Protein AF-S6TGN7-F1 (afdb_monomer)

pLDDT: mean 93.45, std 7.64, range [60.44, 98.62]

Foldseek 3Di:
DEEEAEEQAQLPPVPDPVSVVVLVVLQVCLVVVYAYEYEYQHCDDDDPVSCVSRVVSHPYYHYHHHDDCPDPVNVD

Secondary structure (DSSP, 8-state):
-EEEEEESS---S--SHHHHHHHHHHHHHHTTT-EEEEEEEESS---HHHHHHHGGG-SEEEEEE---TT-HHHH-

Radius of gyration: 13.27 Å; Cα contacts (8 Å, |Δi|>4): 112; chains: 1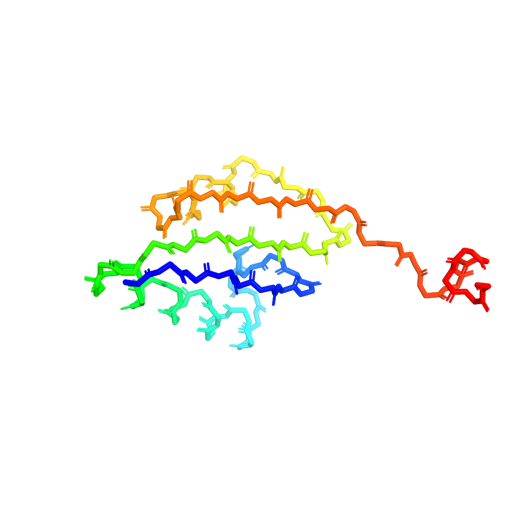; bounding box: 26×31×36 Å

Solvent-accessible surface area (backbone atoms only — not comparable to full-atom values): 4440 Å² total; per-residue (Å²): 96,81,42,83,44,80,38,78,44,69,36,55,74,65,84,42,74,66,25,41,50,52,41,52,51,47,48,57,42,27,75,72,64,34,42,28,36,41,39,25,38,16,84,64,82,89,48,69,68,48,45,66,74,46,52,88,47,40,76,39,83,44,80,42,82,42,76,60,86,87,35,68,85,69,78,108

Organism: NCBI:txid1194404

Mean predicted aligned error: 3.64 Å

Sequence (76 aa):
MRILWTLPYLPWPTTSGGKTREYHLLRNLAARGHRITLLVQSKTALDENTRSALEPWLERLIVIERRPLSSLRTLL

Nearest PDB structures (foldseek):
  6jel-assembly2_B  TM=6.099E-01  e=1.763E-01  Phytolacca americana
  3dzc-assembly1_B  TM=5.303E-01  e=1.026E-01  Vibrio cholerae
  6jel-assembly1_A  TM=6.136E-01  e=2.473E-01  Phytolacca americana
  8bz8-assembly3_E  TM=5.011E-01  e=6.828E-01  Listeria monocytogenes
  7zs9-assembly1_4  TM=5.489E-01  e=1.762E+00  Saccharomyces cerevisiae

Structure (mmCIF, N/CA/C/O backbone):
data_AF-S6TGN7-F1
#
_entry.id   AF-S6TGN7-F1
#
loop_
_atom_site.group_PDB
_atom_site.id
_atom_site.type_symbol
_atom_site.label_atom_id
_atom_site.label_alt_id
_atom_site.label_comp_id
_atom_site.label_asym_id
_atom_site.label_entity_id
_atom_site.label_seq_id
_atom_site.pdbx_PDB_ins_code
_atom_site.Cartn_x
_atom_site.Cartn_y
_atom_site.Ca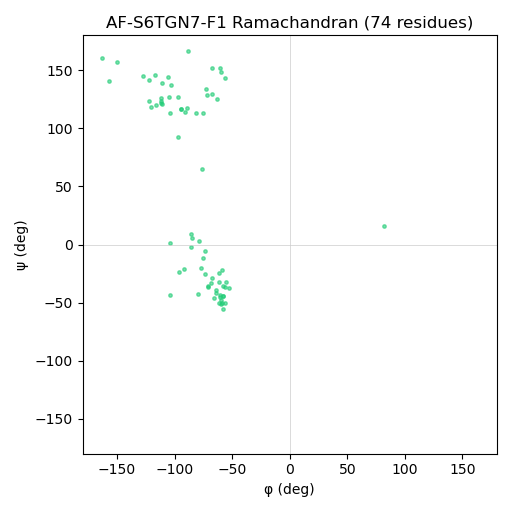rtn_z
_atom_site.occupancy
_atom_site.B_iso_or_equiv
_atom_site.auth_seq_id
_a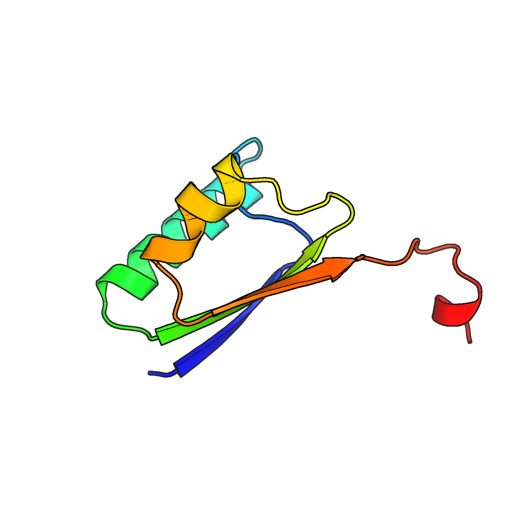tom_site.auth_comp_id
_atom_site.auth_asym_id
_atom_site.auth_atom_id
_atom_site.pdbx_PDB_model_num
ATOM 1 N N . MET A 1 1 ? -13.434 -1.567 10.121 1.00 95.94 1 MET A N 1
ATOM 2 C CA . MET A 1 1 ? -13.714 -2.640 9.125 1.00 95.94 1 MET A CA 1
ATOM 3 C C . MET A 1 1 ? -12.403 -3.175 8.562 1.00 95.94 1 MET A C 1
ATOM 5 O O . MET A 1 1 ? -11.408 -2.461 8.659 1.00 95.94 1 MET A O 1
ATOM 9 N N . ARG A 1 2 ? -12.395 -4.384 7.985 1.00 97.69 2 ARG A N 1
ATOM 10 C CA . ARG A 1 2 ? -11.234 -4.942 7.269 1.00 97.69 2 ARG A CA 1
ATOM 11 C C . ARG A 1 2 ? -11.407 -4.706 5.771 1.00 97.69 2 ARG A C 1
ATOM 13 O O . ARG A 1 2 ? -12.465 -5.029 5.240 1.00 97.69 2 ARG A O 1
ATOM 20 N N . ILE A 1 3 ? -10.409 -4.115 5.125 1.00 98.06 3 ILE A N 1
ATOM 21 C CA . ILE A 1 3 ? -10.451 -3.739 3.708 1.00 98.06 3 ILE A CA 1
ATOM 22 C C . ILE A 1 3 ? -9.291 -4.423 2.994 1.00 98.06 3 ILE A C 1
ATOM 24 O O . ILE A 1 3 ? -8.135 -4.225 3.362 1.00 98.06 3 ILE A O 1
ATOM 28 N N . LEU A 1 4 ? -9.599 -5.198 1.956 1.00 98.06 4 LEU A N 1
ATOM 29 C CA . LEU A 1 4 ? -8.613 -5.582 0.954 1.00 98.06 4 LEU A CA 1
ATOM 30 C C . LEU A 1 4 ? -8.627 -4.519 -0.141 1.00 98.06 4 LEU A C 1
ATOM 32 O O . LEU A 1 4 ? -9.643 -4.331 -0.807 1.00 98.06 4 LEU A O 1
ATOM 36 N N . TRP A 1 5 ? -7.506 -3.835 -0.322 1.00 97.69 5 TRP A N 1
ATOM 37 C CA . TRP A 1 5 ? -7.354 -2.821 -1.354 1.00 97.69 5 TRP A CA 1
ATOM 38 C C . TRP A 1 5 ? -6.370 -3.308 -2.401 1.00 97.69 5 TRP A C 1
ATOM 40 O O . TRP A 1 5 ? -5.221 -3.607 -2.086 1.00 97.69 5 TRP A O 1
ATOM 50 N N . THR A 1 6 ? -6.814 -3.390 -3.650 1.00 97.12 6 THR A N 1
ATOM 51 C CA . THR A 1 6 ? -5.980 -3.833 -4.766 1.00 97.12 6 THR A CA 1
ATOM 52 C C . THR A 1 6 ? -5.550 -2.654 -5.632 1.00 97.12 6 THR A C 1
ATOM 54 O O . THR A 1 6 ? -6.413 -1.916 -6.105 1.00 97.12 6 THR A O 1
ATOM 57 N N . LEU A 1 7 ? -4.249 -2.496 -5.889 1.00 95.19 7 LEU A N 1
ATOM 58 C CA . LEU A 1 7 ? -3.712 -1.460 -6.782 1.00 95.19 7 LEU A CA 1
ATOM 59 C C . LEU A 1 7 ? -2.781 -2.054 -7.856 1.00 95.19 7 LEU A C 1
ATOM 61 O O . LEU A 1 7 ? -2.026 -2.988 -7.576 1.00 95.19 7 LEU A O 1
ATOM 65 N N . PRO A 1 8 ? -2.763 -1.503 -9.084 1.00 93.19 8 PRO A N 1
ATOM 66 C CA . PRO A 1 8 ? -1.847 -1.935 -10.144 1.00 93.19 8 PRO A CA 1
ATOM 67 C C . PRO A 1 8 ? -0.467 -1.246 -10.079 1.00 93.19 8 PRO A C 1
ATOM 69 O O . PRO A 1 8 ? 0.306 -1.315 -11.039 1.00 93.19 8 PRO A O 1
ATOM 72 N N . TYR A 1 9 ? -0.188 -0.510 -8.998 1.00 93.25 9 TYR A N 1
ATOM 73 C CA . TYR A 1 9 ? 1.063 0.205 -8.739 1.00 93.25 9 TYR A CA 1
ATOM 74 C C . TYR A 1 9 ? 1.184 0.587 -7.257 1.00 93.25 9 TYR A C 1
ATOM 76 O O . TYR A 1 9 ? 0.185 0.661 -6.541 1.00 93.25 9 TYR A O 1
ATOM 84 N N . LEU A 1 10 ? 2.408 0.875 -6.808 1.00 95.44 10 LEU A N 1
ATOM 85 C CA . LEU A 1 10 ? 2.660 1.433 -5.478 1.00 95.44 10 LEU A CA 1
ATOM 86 C C . LEU A 1 10 ? 2.186 2.903 -5.429 1.00 95.44 10 LEU A C 1
ATOM 88 O O . LEU A 1 10 ? 2.552 3.682 -6.320 1.00 95.44 10 LEU A O 1
ATOM 92 N N . PRO A 1 11 ? 1.367 3.300 -4.43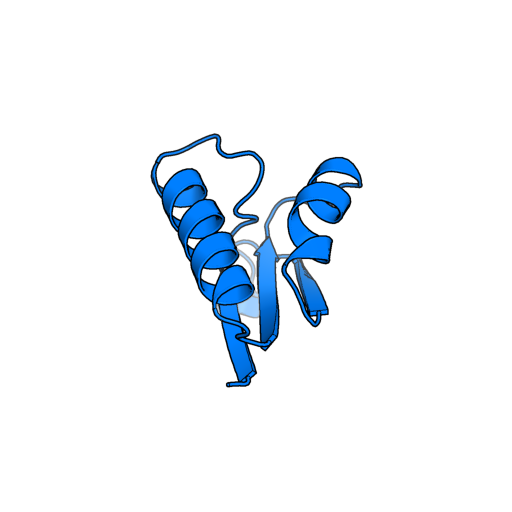3 1.00 95.81 11 PRO A N 1
ATOM 93 C CA . PRO A 1 11 ? 0.839 4.665 -4.335 1.00 95.81 11 PRO A CA 1
ATOM 94 C C . PRO A 1 11 ? 1.884 5.685 -3.843 1.00 95.81 11 PRO A C 1
ATOM 96 O O . PRO A 1 11 ? 1.663 6.887 -3.954 1.00 95.81 11 PRO A O 1
ATOM 99 N N . TRP A 1 12 ? 3.035 5.218 -3.352 1.00 96.25 12 TRP A N 1
ATOM 100 C CA . TRP A 1 12 ? 4.213 6.023 -3.030 1.00 96.25 12 TRP A CA 1
ATOM 101 C C . TRP A 1 12 ? 5.398 5.597 -3.919 1.00 96.25 12 TRP A C 1
ATOM 103 O O . TRP A 1 12 ? 5.483 4.412 -4.252 1.00 96.25 12 TRP A O 1
ATOM 113 N N . PRO A 1 13 ? 6.293 6.514 -4.332 1.00 95.50 13 PRO A N 1
ATOM 114 C CA . PRO A 1 13 ? 6.217 7.972 -4.177 1.00 95.50 13 PRO A CA 1
ATOM 115 C C . PRO A 1 13 ? 5.083 8.603 -5.001 1.00 95.50 13 PRO A C 1
ATOM 117 O O . PRO A 1 13 ? 4.699 8.081 -6.052 1.00 95.50 13 PRO A O 1
ATOM 120 N N . THR A 1 14 ? 4.549 9.741 -4.542 1.00 94.50 14 THR A N 1
ATOM 121 C CA . THR A 1 14 ? 3.417 10.460 -5.162 1.00 94.50 14 THR A CA 1
ATOM 122 C C . THR A 1 14 ? 3.834 11.229 -6.422 1.00 94.50 14 THR A C 1
ATOM 124 O O . THR A 1 14 ? 3.805 12.455 -6.474 1.00 94.50 14 THR A O 1
ATOM 127 N N . THR A 1 15 ? 4.254 10.498 -7.456 1.00 93.88 15 THR A N 1
ATOM 128 C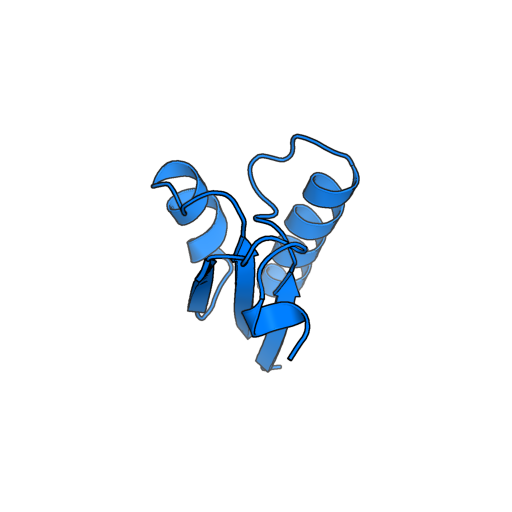 CA . THR A 1 15 ? 4.784 11.053 -8.717 1.00 93.88 15 THR A CA 1
ATOM 129 C C . THR A 1 15 ? 3.706 11.394 -9.749 1.00 93.88 15 THR A C 1
ATOM 131 O O . THR A 1 15 ? 4.024 11.830 -10.850 1.00 93.88 15 THR A O 1
ATOM 134 N N . SER A 1 16 ? 2.432 11.126 -9.456 1.00 94.62 16 SER A N 1
ATOM 135 C CA . SER A 1 16 ? 1.300 11.438 -10.333 1.00 94.62 16 SER A CA 1
ATOM 136 C C . SER A 1 16 ? 0.045 11.711 -9.509 1.00 94.62 16 SER A C 1
ATOM 138 O O . SER A 1 16 ? -0.079 11.214 -8.390 1.00 94.62 16 SER A O 1
ATOM 140 N N . GLY A 1 17 ? -0.921 12.441 -10.077 1.00 95.62 17 GLY A N 1
ATOM 141 C CA . GLY A 1 17 ? -2.175 12.763 -9.383 1.00 95.62 17 GLY A CA 1
ATOM 142 C C . GLY A 1 17 ? -2.944 11.527 -8.900 1.00 95.62 17 GLY A C 1
ATOM 143 O O . GLY A 1 17 ? -3.485 11.535 -7.797 1.00 95.62 17 GLY A O 1
ATOM 144 N N . GLY A 1 18 ? -2.923 10.436 -9.677 1.00 94.62 18 GLY A N 1
ATOM 145 C CA . GLY A 1 18 ? -3.507 9.154 -9.269 1.00 94.62 18 GLY A CA 1
ATOM 146 C C . GLY A 1 18 ? -2.839 8.588 -8.016 1.00 94.62 18 GLY A C 1
ATOM 147 O O . GLY A 1 18 ? -3.516 8.315 -7.031 1.00 94.62 18 GLY A O 1
ATOM 148 N N . LYS A 1 19 ? -1.502 8.510 -8.000 1.00 95.62 19 LYS A N 1
ATOM 149 C CA . LYS A 1 19 ? -0.748 8.052 -6.823 1.00 95.62 19 LYS A CA 1
ATOM 150 C C . LYS A 1 19 ? -0.987 8.936 -5.600 1.00 95.62 19 LYS A C 1
ATOM 152 O O . LYS A 1 19 ? -1.228 8.414 -4.517 1.00 95.62 19 LYS A O 1
ATOM 157 N N . THR A 1 20 ? -0.990 10.258 -5.782 1.00 97.12 20 THR A N 1
ATOM 158 C CA . THR A 1 20 ? -1.295 11.225 -4.718 1.00 97.12 20 THR A CA 1
ATOM 159 C C . THR A 1 20 ? -2.665 10.953 -4.104 1.00 97.12 20 THR A C 1
ATOM 161 O O . THR A 1 20 ? -2.782 10.822 -2.885 1.00 97.12 20 THR A O 1
ATOM 164 N N . ARG A 1 21 ? -3.702 10.805 -4.935 1.00 97.00 21 ARG A N 1
ATOM 165 C CA . ARG A 1 21 ? -5.061 10.512 -4.469 1.00 97.00 21 ARG A CA 1
ATOM 166 C C . ARG A 1 21 ? -5.123 9.201 -3.686 1.00 97.00 21 ARG A C 1
ATOM 168 O O . ARG A 1 21 ? -5.653 9.201 -2.578 1.00 97.00 21 ARG A O 1
ATOM 175 N N . GLU A 1 22 ? -4.589 8.114 -4.241 1.00 97.00 22 GLU A N 1
ATOM 176 C CA . GLU A 1 22 ? -4.615 6.795 -3.594 1.00 97.00 22 GLU A CA 1
ATOM 177 C C . GLU A 1 22 ? -3.872 6.818 -2.249 1.00 97.00 22 GLU A C 1
ATOM 179 O O . GLU A 1 22 ? -4.403 6.356 -1.240 1.00 97.00 22 GLU A O 1
ATOM 184 N N . TYR A 1 23 ? -2.687 7.436 -2.198 1.00 97.31 23 TYR A N 1
ATOM 185 C CA . TYR A 1 23 ? -1.896 7.563 -0.972 1.00 97.31 23 TYR A CA 1
ATOM 186 C C . TYR A 1 23 ? -2.647 8.319 0.134 1.00 97.31 23 TYR A C 1
ATOM 188 O O . TYR A 1 23 ? -2.725 7.855 1.275 1.00 97.31 23 TYR A O 1
ATOM 196 N N . HIS A 1 24 ? -3.245 9.469 -0.190 1.00 97.56 24 HIS A N 1
ATOM 197 C CA . HIS A 1 24 ? -3.990 10.251 0.797 1.00 97.56 24 HIS A CA 1
ATOM 198 C C . HIS A 1 24 ? -5.303 9.585 1.211 1.00 97.56 24 HIS A C 1
ATOM 200 O O . HIS A 1 24 ? -5.667 9.650 2.386 1.00 97.56 24 HIS A O 1
ATOM 206 N N . LEU A 1 25 ? -6.003 8.915 0.292 1.00 97.56 25 LEU A N 1
ATOM 207 C CA . LEU A 1 25 ? -7.211 8.166 0.632 1.00 97.56 25 LEU A CA 1
ATOM 208 C C . LEU A 1 25 ? -6.887 7.012 1.589 1.00 97.56 25 LEU A C 1
ATOM 210 O O . LEU A 1 25 ? -7.594 6.827 2.578 1.00 97.56 25 LEU A O 1
ATOM 214 N N . LEU A 1 26 ? -5.783 6.302 1.348 1.00 97.50 26 LEU A N 1
ATOM 215 C CA . LEU A 1 26 ? -5.292 5.234 2.214 1.00 97.50 26 LEU A CA 1
ATOM 216 C C . LEU A 1 26 ? -5.012 5.736 3.628 1.00 97.50 26 LEU A C 1
ATOM 218 O O . LEU A 1 26 ? -5.550 5.186 4.589 1.00 97.50 26 LEU A O 1
ATOM 222 N N . ARG A 1 27 ? -4.261 6.834 3.758 1.00 97.38 27 ARG A N 1
ATOM 223 C CA . ARG A 1 27 ? -3.999 7.473 5.057 1.00 97.38 27 ARG A CA 1
ATOM 224 C C . ARG A 1 27 ? -5.282 7.894 5.766 1.00 97.38 27 ARG A C 1
ATOM 226 O O . ARG A 1 27 ? -5.439 7.646 6.957 1.00 97.38 27 ARG A O 1
ATOM 233 N N . ASN A 1 28 ? -6.220 8.492 5.037 1.00 98.00 28 ASN A N 1
ATOM 234 C CA . ASN A 1 28 ? -7.493 8.958 5.586 1.00 98.00 28 ASN A CA 1
ATOM 235 C C . ASN A 1 28 ? -8.414 7.816 6.038 1.00 98.00 28 ASN A C 1
ATOM 237 O O . ASN A 1 28 ? -9.238 8.019 6.933 1.00 98.00 28 ASN A O 1
ATOM 241 N N . LEU A 1 29 ? -8.318 6.640 5.418 1.00 97.69 29 LEU A N 1
ATOM 242 C CA . LEU A 1 29 ? -9.049 5.445 5.837 1.00 97.69 29 LEU A CA 1
ATOM 243 C C . LEU A 1 29 ? -8.362 4.764 7.026 1.00 97.69 29 LEU A C 1
ATOM 245 O O . LEU A 1 29 ? -9.034 4.419 7.997 1.00 97.69 29 LEU A O 1
ATOM 249 N N . ALA A 1 30 ? -7.035 4.650 7.015 1.00 97.56 30 ALA A N 1
ATOM 250 C CA . ALA A 1 30 ? -6.280 4.146 8.161 1.00 97.56 30 ALA A CA 1
ATOM 251 C C . ALA A 1 30 ? -6.533 4.996 9.420 1.00 97.56 30 ALA A C 1
ATOM 253 O O . ALA A 1 30 ? -6.849 4.457 10.478 1.00 97.56 30 ALA A O 1
ATOM 254 N N . ALA A 1 31 ? -6.526 6.329 9.285 1.00 97.62 31 ALA A N 1
ATOM 255 C CA . ALA A 1 31 ? -6.814 7.268 10.373 1.00 97.62 31 ALA A CA 1
ATOM 256 C C . ALA A 1 31 ? -8.232 7.127 10.960 1.00 97.62 31 ALA A C 1
ATOM 258 O O . ALA A 1 31 ? -8.460 7.470 12.115 1.00 97.62 31 ALA A O 1
ATOM 259 N N . ARG A 1 32 ? -9.187 6.591 10.190 1.00 97.62 32 ARG A N 1
ATOM 260 C CA . ARG A 1 32 ? -10.548 6.269 10.659 1.00 97.62 32 ARG A CA 1
ATOM 261 C C . ARG A 1 32 ? -10.644 4.891 11.332 1.00 97.62 32 ARG A C 1
ATOM 263 O O . ARG A 1 32 ? -11.741 4.443 11.653 1.00 97.62 32 ARG A O 1
ATOM 270 N N . GLY A 1 33 ? -9.522 4.196 11.530 1.00 97.31 33 GLY A N 1
ATOM 271 C CA . GLY A 1 33 ? -9.468 2.888 12.187 1.00 97.31 33 GLY A CA 1
ATOM 272 C C . GLY A 1 33 ? -9.811 1.707 11.274 1.00 97.31 33 GLY A C 1
ATOM 273 O O . GLY A 1 33 ? -10.109 0.609 11.756 1.00 97.31 33 GLY A O 1
ATOM 274 N N . HIS A 1 34 ? -9.799 1.894 9.950 1.00 98.25 34 HIS A N 1
ATOM 275 C CA . HIS A 1 34 ? -9.914 0.769 9.025 1.00 98.25 34 HIS A CA 1
ATOM 276 C C . HIS A 1 34 ? -8.613 -0.035 9.013 1.00 98.25 34 HIS A C 1
ATOM 278 O O . HIS A 1 34 ? -7.526 0.525 8.903 1.00 98.25 34 HIS A O 1
ATOM 284 N N . ARG A 1 35 ? -8.727 -1.363 9.086 1.00 98.12 35 ARG A N 1
ATOM 285 C CA . ARG A 1 35 ? -7.579 -2.260 8.944 1.00 98.12 35 ARG A CA 1
ATOM 286 C C . ARG A 1 35 ? -7.440 -2.632 7.476 1.00 98.12 35 ARG A C 1
ATOM 288 O O . ARG A 1 35 ? -8.352 -3.235 6.908 1.00 98.12 35 ARG A O 1
ATOM 295 N N . ILE A 1 36 ? -6.355 -2.199 6.847 1.00 98.62 36 ILE A N 1
ATOM 296 C CA . ILE A 1 36 ? -6.193 -2.272 5.393 1.00 98.62 36 ILE A CA 1
ATOM 297 C C . ILE A 1 36 ? -5.101 -3.284 5.064 1.00 98.62 36 ILE A C 1
ATOM 29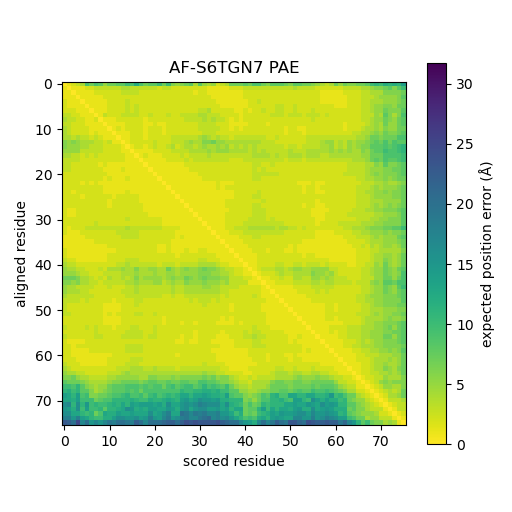9 O O . ILE A 1 36 ? -3.963 -3.146 5.505 1.00 98.62 36 ILE A O 1
ATOM 303 N N . THR A 1 37 ? -5.441 -4.288 4.263 1.00 98.62 37 THR A N 1
ATOM 304 C CA . THR A 1 37 ? -4.456 -5.092 3.540 1.00 98.62 37 THR A CA 1
ATOM 305 C C . THR A 1 37 ? -4.307 -4.502 2.149 1.00 98.62 37 THR A C 1
ATOM 307 O O . THR A 1 37 ? -5.268 -4.494 1.378 1.00 98.62 37 THR A O 1
ATOM 310 N N . LEU A 1 38 ? -3.116 -4.009 1.824 1.00 98.31 38 LEU A N 1
ATOM 311 C CA . LEU A 1 38 ? -2.813 -3.487 0.499 1.00 98.31 38 LEU A CA 1
ATOM 312 C C . LEU A 1 38 ? -2.169 -4.586 -0.348 1.00 98.31 38 LEU A C 1
ATOM 314 O O . LEU A 1 38 ? -1.078 -5.055 -0.032 1.00 98.31 38 LEU A O 1
ATOM 318 N N . LEU A 1 39 ? -2.845 -4.977 -1.426 1.00 97.94 39 LEU A N 1
ATOM 319 C CA . LEU A 1 39 ? -2.340 -5.892 -2.442 1.00 97.94 39 LEU A CA 1
ATOM 320 C C . LEU A 1 39 ? -1.958 -5.097 -3.688 1.00 97.94 39 LEU A C 1
ATOM 322 O O . LEU A 1 39 ? -2.817 -4.560 -4.387 1.00 97.94 39 LEU A O 1
ATOM 326 N N . VAL A 1 40 ? -0.670 -5.053 -3.999 1.00 96.44 40 VAL A N 1
ATOM 327 C CA . VAL A 1 40 ? -0.158 -4.340 -5.165 1.00 96.44 40 VAL A CA 1
ATOM 328 C C . VAL A 1 40 ? 0.387 -5.323 -6.182 1.00 96.44 40 VAL A C 1
ATOM 330 O O . VAL A 1 40 ? 1.271 -6.114 -5.873 1.00 96.44 40 VAL A O 1
ATOM 333 N N . GLN A 1 41 ? -0.096 -5.230 -7.416 1.00 93.19 41 GLN A N 1
ATOM 334 C CA . GLN A 1 41 ? 0.535 -5.878 -8.562 1.00 93.19 41 GLN A CA 1
ATOM 335 C C . GLN A 1 41 ? 1.419 -4.846 -9.258 1.00 93.19 41 GLN A C 1
ATOM 337 O O . GLN A 1 41 ? 0.941 -4.085 -10.099 1.00 93.19 41 GLN A O 1
ATOM 342 N N . SER A 1 42 ? 2.698 -4.781 -8.886 1.00 90.44 42 SER A N 1
ATOM 343 C CA . SER A 1 42 ? 3.616 -3.729 -9.334 1.00 90.44 42 SER A CA 1
ATOM 344 C C . SER A 1 42 ? 4.612 -4.237 -10.374 1.00 90.44 42 SER A C 1
ATOM 346 O O . SER A 1 42 ? 5.107 -5.354 -10.278 1.00 90.44 42 SER A O 1
ATOM 348 N N . LYS A 1 43 ? 4.954 -3.391 -11.355 1.00 89.06 43 LYS A N 1
ATOM 349 C CA . LYS A 1 43 ? 6.126 -3.623 -12.224 1.00 89.06 43 LYS A CA 1
ATOM 350 C C . LYS A 1 43 ? 7.446 -3.287 -11.521 1.00 89.06 43 LYS A C 1
ATOM 352 O O . LYS A 1 43 ? 8.498 -3.707 -11.981 1.00 89.06 43 LYS A O 1
ATOM 357 N N . THR A 1 44 ? 7.395 -2.482 -10.463 1.00 88.69 44 THR A N 1
ATOM 358 C CA . THR A 1 44 ? 8.564 -2.076 -9.680 1.00 88.69 44 THR A CA 1
ATOM 359 C C . THR A 1 44 ? 8.605 -2.860 -8.379 1.00 88.69 44 THR A C 1
ATOM 361 O O . THR A 1 44 ? 7.567 -3.023 -7.728 1.00 88.69 44 THR A O 1
ATOM 364 N N . ALA A 1 45 ? 9.796 -3.319 -7.996 1.00 89.50 45 ALA A N 1
ATOM 365 C CA . ALA A 1 45 ? 10.011 -3.938 -6.697 1.00 89.50 45 ALA A CA 1
ATOM 366 C C . ALA A 1 45 ? 9.687 -2.952 -5.563 1.00 89.50 45 ALA A C 1
ATOM 368 O O . ALA A 1 45 ? 9.782 -1.736 -5.736 1.00 89.50 45 ALA A O 1
ATOM 369 N N . LEU A 1 46 ? 9.285 -3.493 -4.413 1.00 94.75 46 LEU A N 1
ATOM 370 C CA . LEU A 1 46 ? 9.097 -2.709 -3.199 1.00 94.75 46 LEU A CA 1
ATOM 371 C C . LEU A 1 46 ? 10.468 -2.370 -2.612 1.00 94.75 46 LEU A C 1
ATOM 373 O O . LEU A 1 46 ? 11.175 -3.266 -2.154 1.00 94.75 46 LEU A O 1
ATOM 377 N N . ASP A 1 47 ? 10.822 -1.092 -2.625 1.00 95.62 47 ASP A N 1
ATOM 378 C CA . ASP A 1 47 ? 12.001 -0.576 -1.938 1.00 95.62 47 ASP A CA 1
ATOM 379 C C . ASP A 1 47 ? 11.688 -0.190 -0.481 1.00 95.62 47 ASP A C 1
ATOM 381 O O . ASP A 1 47 ? 10.527 -0.071 -0.076 1.00 95.62 47 ASP A O 1
ATOM 385 N N . GLU A 1 48 ? 12.741 0.021 0.308 1.00 96.38 48 GLU A N 1
ATOM 386 C CA . GLU A 1 48 ? 12.632 0.267 1.748 1.00 96.38 48 GLU A CA 1
ATOM 387 C C . GLU A 1 48 ? 11.987 1.617 2.094 1.00 96.38 48 GLU A C 1
ATOM 389 O O . GLU A 1 48 ? 11.240 1.718 3.068 1.00 96.38 48 GLU A O 1
AT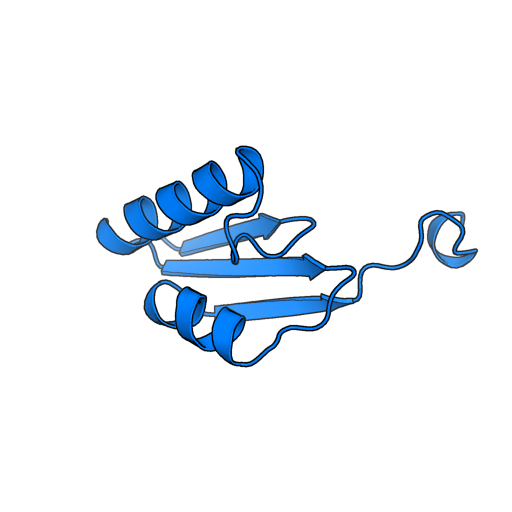OM 394 N N . ASN A 1 49 ? 12.202 2.652 1.273 1.00 96.31 49 ASN A N 1
ATOM 395 C CA . ASN A 1 49 ? 11.560 3.952 1.476 1.00 96.31 49 ASN A CA 1
ATOM 396 C C . ASN A 1 49 ? 10.048 3.819 1.271 1.00 96.31 49 ASN A C 1
ATOM 398 O O . ASN A 1 49 ? 9.255 4.262 2.105 1.00 96.31 49 ASN A O 1
ATOM 402 N N . THR A 1 50 ? 9.650 3.132 0.200 1.00 96.38 50 THR A N 1
ATOM 403 C CA . THR A 1 50 ? 8.239 2.866 -0.073 1.00 96.38 50 THR A CA 1
ATOM 404 C C . THR A 1 50 ? 7.602 1.981 0.990 1.00 96.38 50 THR A C 1
ATOM 406 O O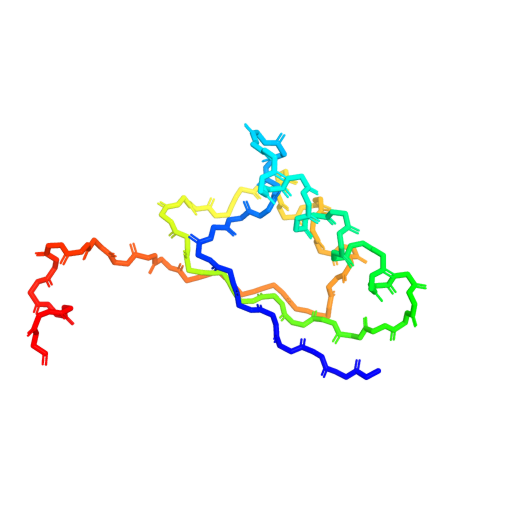 . THR A 1 50 ? 6.472 2.249 1.401 1.00 96.38 50 THR A O 1
ATOM 409 N N . ARG A 1 51 ? 8.318 0.967 1.487 1.00 96.94 51 ARG A N 1
ATOM 410 C CA . ARG A 1 51 ? 7.859 0.140 2.608 1.00 96.94 51 ARG A CA 1
ATOM 411 C C . ARG A 1 51 ? 7.591 0.997 3.845 1.00 96.94 51 ARG A C 1
ATOM 413 O O . ARG A 1 51 ? 6.463 1.016 4.337 1.00 96.94 51 ARG A O 1
ATOM 420 N N . SER A 1 52 ? 8.591 1.763 4.273 1.00 97.19 52 SER A N 1
ATOM 421 C CA . SER A 1 52 ? 8.526 2.634 5.451 1.00 97.19 52 SER A CA 1
ATOM 422 C C . SER A 1 52 ? 7.397 3.670 5.370 1.00 97.19 52 SER A C 1
ATOM 424 O O . SER A 1 52 ? 6.762 3.983 6.373 1.00 97.19 52 SER A O 1
ATOM 426 N N . ALA A 1 53 ? 7.103 4.190 4.174 1.00 96.94 53 ALA A N 1
ATOM 427 C CA . ALA A 1 53 ? 6.033 5.167 3.969 1.00 96.94 53 ALA A CA 1
ATOM 428 C C . ALA A 1 53 ? 4.613 4.566 4.037 1.00 96.94 53 ALA A C 1
ATOM 430 O O . ALA A 1 53 ? 3.653 5.302 4.297 1.00 96.94 53 ALA A O 1
ATOM 431 N N . LEU A 1 54 ? 4.463 3.264 3.760 1.00 97.19 54 LEU A N 1
ATOM 432 C CA . LEU A 1 54 ? 3.168 2.588 3.634 1.00 97.19 54 LEU A CA 1
ATOM 433 C C . LEU A 1 54 ? 2.808 1.736 4.852 1.00 97.19 54 LEU A C 1
ATOM 435 O O . LEU A 1 54 ? 1.661 1.789 5.291 1.00 97.19 54 LEU A O 1
ATOM 439 N N . GLU A 1 55 ? 3.754 0.971 5.400 1.00 96.50 55 GLU A N 1
ATOM 440 C CA . GLU A 1 55 ? 3.502 0.034 6.505 1.00 96.50 55 GLU A CA 1
ATOM 441 C C . GLU A 1 55 ? 2.801 0.647 7.730 1.00 96.50 55 GLU A C 1
ATOM 443 O O . GLU A 1 55 ? 1.898 -0.013 8.246 1.00 96.50 55 GLU A O 1
ATOM 448 N N . PRO A 1 56 ? 3.074 1.900 8.157 1.00 97.12 56 PRO A N 1
ATOM 449 C CA . PRO A 1 56 ? 2.390 2.497 9.310 1.00 97.12 56 PRO A CA 1
ATOM 450 C C . PRO A 1 56 ? 0.863 2.584 9.179 1.00 97.12 56 PRO A C 1
ATOM 452 O O . PRO A 1 56 ? 0.156 2.703 10.178 1.00 97.12 56 PRO A O 1
ATOM 455 N N . TRP A 1 57 ? 0.339 2.549 7.953 1.00 97.00 57 TRP A N 1
ATOM 456 C CA . TRP A 1 57 ? -1.087 2.704 7.664 1.00 97.00 57 TRP A CA 1
ATOM 457 C C . TRP A 1 57 ? -1.779 1.379 7.326 1.00 97.00 57 TRP A C 1
ATOM 459 O O . TRP A 1 57 ? -2.969 1.373 7.003 1.00 97.00 57 TRP A O 1
ATOM 469 N N . LEU A 1 58 ? -1.048 0.262 7.357 1.00 97.88 58 LEU A N 1
ATOM 470 C CA . LEU A 1 58 ? -1.493 -1.025 6.837 1.00 97.88 58 LEU A CA 1
ATOM 471 C C . LEU A 1 58 ? -1.479 -2.108 7.916 1.00 97.88 58 LEU A C 1
ATOM 473 O O . LEU A 1 58 ? -0.558 -2.214 8.712 1.00 97.88 58 LEU A O 1
ATOM 477 N N . GLU A 1 59 ? -2.485 -2.981 7.883 1.00 97.94 59 GLU A N 1
ATOM 478 C CA . GLU A 1 59 ? -2.441 -4.272 8.587 1.00 97.94 59 GLU A CA 1
ATOM 479 C C . GLU A 1 59 ? -1.445 -5.211 7.891 1.00 97.94 59 GLU A C 1
ATOM 481 O O . GLU A 1 59 ? -0.763 -6.000 8.540 1.00 97.94 59 GLU A O 1
ATOM 486 N N . ARG A 1 60 ? -1.370 -5.140 6.555 1.00 98.06 60 ARG A N 1
ATOM 487 C CA . ARG A 1 60 ? -0.469 -5.960 5.743 1.00 98.06 60 ARG A CA 1
ATOM 488 C C . ARG A 1 60 ? -0.192 -5.310 4.391 1.00 98.06 60 ARG A C 1
ATOM 490 O O . ARG A 1 60 ? -1.109 -4.809 3.741 1.00 98.06 60 ARG A O 1
ATOM 497 N N . LEU A 1 61 ? 1.054 -5.402 3.935 1.00 97.94 61 LEU A N 1
ATOM 498 C CA . LEU A 1 61 ? 1.479 -5.031 2.587 1.00 97.94 61 LEU A CA 1
ATOM 499 C C . LEU A 1 61 ? 1.873 -6.292 1.808 1.00 97.94 61 LEU A C 1
ATOM 501 O O . LEU A 1 61 ? 2.755 -7.038 2.227 1.00 97.94 61 LEU A O 1
ATOM 505 N N . ILE A 1 62 ? 1.208 -6.542 0.682 1.00 97.50 62 ILE A N 1
ATOM 506 C CA . ILE A 1 62 ? 1.500 -7.653 -0.227 1.00 97.50 62 ILE A CA 1
ATOM 507 C C . ILE A 1 62 ? 1.848 -7.056 -1.583 1.00 97.50 62 ILE A C 1
ATOM 509 O O . ILE A 1 62 ? 1.013 -6.403 -2.205 1.00 97.50 62 ILE A O 1
ATOM 513 N N . VAL A 1 63 ? 3.067 -7.296 -2.057 1.00 96.25 63 VAL A N 1
ATOM 514 C CA . VAL A 1 63 ? 3.508 -6.849 -3.380 1.00 96.25 63 VAL A CA 1
ATOM 515 C C . VAL A 1 63 ? 3.804 -8.073 -4.227 1.00 96.25 63 VAL A C 1
ATOM 517 O O . VAL A 1 63 ? 4.631 -8.905 -3.866 1.00 96.25 63 VAL A O 1
ATOM 520 N N . ILE A 1 64 ? 3.091 -8.184 -5.340 1.00 94.50 64 ILE A N 1
ATOM 521 C CA . ILE A 1 64 ? 3.254 -9.231 -6.341 1.00 94.50 64 ILE A CA 1
ATOM 522 C C . ILE A 1 64 ? 3.833 -8.584 -7.594 1.00 94.50 64 ILE A C 1
ATOM 524 O O . ILE A 1 64 ? 3.418 -7.492 -7.996 1.00 94.50 64 ILE A O 1
ATOM 528 N N . GLU A 1 65 ? 4.779 -9.268 -8.228 1.00 91.19 65 GLU A N 1
ATOM 529 C CA . GLU A 1 65 ? 5.303 -8.846 -9.519 1.00 91.19 65 GLU A CA 1
ATOM 530 C C . GLU A 1 65 ? 4.195 -8.871 -10.580 1.00 91.19 65 GLU A C 1
ATOM 532 O O . GLU A 1 65 ? 3.523 -9.883 -10.811 1.00 91.19 65 GLU A O 1
ATOM 537 N N . ARG A 1 66 ? 3.993 -7.735 -11.250 1.00 89.75 66 ARG A N 1
ATOM 538 C CA . ARG A 1 66 ? 3.029 -7.632 -12.339 1.00 89.75 66 ARG A CA 1
ATOM 539 C C . ARG A 1 66 ? 3.641 -8.158 -13.625 1.00 89.75 66 ARG A C 1
ATOM 541 O O . ARG A 1 66 ? 4.502 -7.512 -14.222 1.00 89.75 66 ARG A O 1
ATOM 548 N N . ARG A 1 67 ? 3.096 -9.274 -14.105 1.00 86.19 67 ARG A N 1
ATOM 549 C CA . ARG A 1 67 ? 3.449 -9.854 -15.404 1.00 86.19 67 ARG A CA 1
ATOM 550 C C . ARG A 1 67 ? 3.242 -8.846 -16.552 1.00 86.19 67 ARG A C 1
ATOM 552 O O . ARG A 1 67 ? 2.276 -8.075 -16.526 1.00 86.19 67 ARG A O 1
ATOM 559 N N . PRO A 1 68 ? 4.112 -8.844 -17.579 1.00 83.56 68 PRO A N 1
ATOM 560 C CA . PRO A 1 68 ? 3.877 -8.086 -18.803 1.00 83.56 68 PRO A CA 1
ATOM 561 C C . PRO A 1 68 ? 2.583 -8.521 -19.501 1.00 83.56 68 PRO A C 1
ATOM 563 O O . PRO A 1 68 ? 2.220 -9.698 -19.476 1.00 83.56 68 PRO A O 1
ATOM 566 N N . LEU A 1 69 ? 1.925 -7.578 -20.182 1.00 81.06 69 LEU A N 1
ATOM 567 C CA . LEU A 1 69 ? 0.726 -7.863 -20.984 1.00 81.06 69 LEU A CA 1
ATOM 568 C C . LEU A 1 69 ? 1.017 -8.853 -22.122 1.00 81.06 69 LEU A C 1
ATOM 570 O O . LEU A 1 69 ? 0.168 -9.665 -22.454 1.00 81.06 69 LEU A O 1
ATOM 574 N N . SER A 1 70 ? 2.235 -8.823 -22.668 1.00 82.38 70 SER A N 1
ATOM 575 C CA . SER A 1 70 ? 2.707 -9.736 -23.715 1.00 82.38 70 SER A CA 1
ATOM 576 C C . SER A 1 70 ? 3.113 -11.125 -23.205 1.00 82.38 70 SER A C 1
ATOM 578 O O . SER A 1 70 ? 3.606 -11.939 -23.981 1.00 82.38 70 SER A O 1
ATOM 580 N N . SER A 1 71 ? 2.960 -11.420 -21.910 1.00 79.88 71 SER A N 1
ATOM 581 C CA . SER A 1 71 ? 3.275 -12.751 -21.391 1.00 79.88 71 SER A CA 1
ATOM 582 C C . SER A 1 71 ? 2.289 -13.782 -21.944 1.00 79.88 71 SER A C 1
ATOM 584 O O . SER A 1 71 ? 1.080 -13.617 -21.803 1.00 79.88 71 SER A O 1
ATOM 586 N N . LEU A 1 72 ? 2.793 -14.891 -22.495 1.00 78.88 72 LEU A N 1
ATOM 587 C CA . LEU A 1 72 ? 1.958 -16.001 -22.981 1.00 78.88 72 LEU A CA 1
ATOM 588 C C . LEU A 1 72 ? 1.017 -16.552 -21.896 1.00 78.88 72 LEU A C 1
ATOM 590 O O . LEU A 1 72 ? -0.109 -16.919 -22.190 1.00 78.88 72 LEU A O 1
ATOM 594 N N . ARG A 1 73 ? 1.438 -16.526 -20.624 1.00 77.50 73 ARG A N 1
ATOM 595 C CA . ARG A 1 73 ? 0.616 -16.938 -19.468 1.00 77.50 73 ARG A CA 1
ATOM 596 C C . ARG A 1 73 ? -0.494 -15.943 -19.092 1.00 77.50 73 ARG A C 1
ATOM 598 O O . ARG A 1 73 ? -1.188 -16.166 -18.105 1.00 77.50 73 ARG A O 1
ATOM 605 N N . THR A 1 74 ? -0.548 -14.786 -19.745 1.00 69.81 74 THR A N 1
ATOM 606 C CA . THR A 1 74 ? -1.646 -13.814 -19.625 1.00 69.81 74 THR A CA 1
ATOM 607 C C . THR A 1 74 ? -2.657 -13.996 -20.764 1.00 69.81 74 THR A C 1
ATOM 609 O O . THR A 1 74 ? -3.804 -13.596 -20.611 1.00 69.81 74 THR A O 1
ATOM 612 N N . LEU A 1 75 ? -2.231 -14.571 -21.899 1.00 63.66 75 LEU A N 1
ATOM 613 C CA . LEU A 1 75 ? -3.056 -14.797 -23.094 1.00 63.66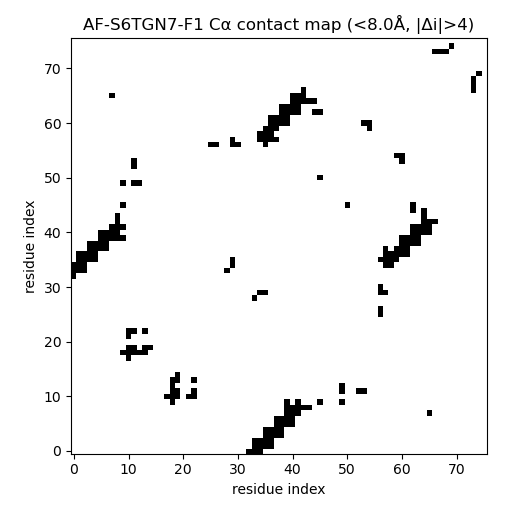 75 LEU A CA 1
ATOM 614 C C . LEU A 1 75 ? -3.742 -16.176 -23.112 1.00 63.66 75 LEU A C 1
ATOM 616 O O . LEU A 1 75 ? -4.712 -16.344 -23.847 1.00 63.66 75 LEU A O 1
ATOM 620 N N . LEU A 1 76 ? -3.220 -17.134 -22.341 1.00 60.44 76 LEU A N 1
ATOM 621 C CA . LEU A 1 76 ? -3.778 -18.470 -22.098 1.00 60.44 76 LEU A CA 1
ATOM 622 C C . LEU A 1 76 ? -4.501 -18.498 -20.751 1.00 60.44 76 LEU A C 1
ATOM 624 O O . LEU A 1 76 ? -5.572 -19.135 -20.685 1.00 60.44 76 LEU A O 1
#